Protein AF-A0A623H4P9-F1 (afdb_monomer_lite)

Organism: Campylobacter jejuni (NCBI:txid197)

pLDDT: mean 94.34, std 5.53, range [65.44, 98.25]

Sequence (80 aa):
QLLIELGANVNFITPTSPLDNAKGSRNKKLLKDAGAMTSAQLDKKYNIYWDSEECEKDESYMEKYCKLLNDAIKKAKESE

Radius of gyration: 13.29 Å; chains: 1; bounding box: 30×28×35 Å

Structure (mmCIF, N/CA/C/O backbone):
data_AF-A0A623H4P9-F1
#
_entry.id   AF-A0A623H4P9-F1
#
loop_
_atom_site.group_PDB
_atom_site.id
_atom_site.type_symbol
_atom_site.label_atom_id
_atom_site.label_alt_id
_atom_site.label_comp_id
_atom_site.label_asym_id
_atom_site.label_entity_id
_atom_site.label_seq_id
_atom_site.pdbx_PDB_ins_code
_atom_site.Cartn_x
_atom_site.Cartn_y
_atom_site.Cartn_z
_atom_site.occupancy
_atom_site.B_iso_or_equiv
_atom_site.auth_seq_id
_atom_site.auth_comp_id
_atom_site.auth_asym_id
_atom_site.auth_atom_id
_atom_site.pdbx_PDB_model_num
ATOM 1 N N . GLN A 1 1 ? -8.140 10.246 9.564 1.00 69.06 1 GLN A N 1
ATOM 2 C CA . GLN A 1 1 ? -8.880 9.453 10.563 1.00 69.06 1 GLN A CA 1
ATOM 3 C C . GLN A 1 1 ? -10.271 9.104 10.044 1.00 69.06 1 GLN A C 1
ATOM 5 O O . GLN A 1 1 ? -10.457 7.938 9.750 1.00 69.06 1 GLN A O 1
ATOM 10 N N . LEU 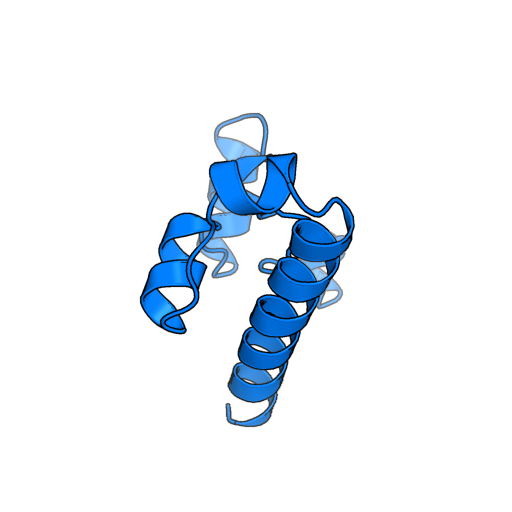A 1 2 ? -11.152 10.077 9.766 1.00 90.94 2 LEU A N 1
ATOM 11 C CA . LEU A 1 2 ? -12.501 9.826 9.220 1.00 90.94 2 LEU A CA 1
ATOM 12 C C . LEU A 1 2 ? -12.545 8.822 8.051 1.00 90.94 2 LEU A C 1
ATOM 14 O O . LEU A 1 2 ? -13.307 7.871 8.088 1.00 90.94 2 LEU A O 1
ATOM 18 N N . LEU A 1 3 ? -11.695 8.985 7.032 1.00 91.94 3 LEU A N 1
ATOM 19 C CA . LEU A 1 3 ? -11.681 8.064 5.885 1.00 91.94 3 LEU A CA 1
ATOM 20 C C . LEU A 1 3 ? -11.374 6.611 6.283 1.00 91.94 3 LEU A C 1
ATOM 22 O O . LEU A 1 3 ? -11.965 5.693 5.731 1.00 91.94 3 LEU A O 1
ATOM 26 N N . ILE A 1 4 ? -10.480 6.404 7.253 1.00 90.50 4 ILE A N 1
ATOM 27 C CA . ILE A 1 4 ? -10.136 5.067 7.757 1.00 90.50 4 ILE A CA 1
ATOM 28 C C . ILE A 1 4 ? -11.356 4.450 8.451 1.00 90.50 4 ILE A C 1
ATOM 30 O O . ILE A 1 4 ? -11.685 3.298 8.198 1.00 90.50 4 ILE A O 1
ATOM 34 N N . GLU A 1 5 ? -12.057 5.236 9.272 1.00 91.00 5 GLU A N 1
ATOM 35 C CA . GLU A 1 5 ? -13.280 4.816 9.974 1.00 91.00 5 GLU A CA 1
ATOM 36 C C . GLU A 1 5 ? -14.425 4.492 8.999 1.00 91.00 5 GLU A C 1
ATOM 38 O O . GLU A 1 5 ? -15.227 3.603 9.263 1.00 91.00 5 GLU A O 1
ATOM 43 N N . LEU A 1 6 ? -14.459 5.150 7.836 1.00 93.50 6 LEU A N 1
ATOM 44 C CA . LEU A 1 6 ? -15.385 4.859 6.736 1.00 93.50 6 LEU A CA 1
ATOM 45 C C . LEU A 1 6 ? -14.955 3.663 5.863 1.00 93.50 6 LEU A C 1
ATOM 47 O O . LEU A 1 6 ? -15.555 3.422 4.817 1.00 93.50 6 LEU A O 1
ATOM 51 N N . GLY A 1 7 ? -13.919 2.918 6.257 1.00 89.94 7 GLY A N 1
ATOM 52 C CA . GLY A 1 7 ? -13.463 1.722 5.547 1.00 89.94 7 GLY A CA 1
ATOM 53 C C . GLY A 1 7 ? -12.542 1.996 4.355 1.00 89.94 7 GLY A C 1
ATOM 54 O O . GLY A 1 7 ? -12.385 1.128 3.493 1.00 89.94 7 GLY A O 1
ATOM 55 N N . ALA A 1 8 ? -11.911 3.175 4.276 1.00 93.25 8 ALA A N 1
ATOM 56 C CA . ALA A 1 8 ? -10.925 3.443 3.232 1.00 93.25 8 ALA A CA 1
ATOM 57 C C . ALA A 1 8 ? -9.786 2.413 3.265 1.00 93.25 8 ALA A C 1
ATOM 59 O O . ALA A 1 8 ? -9.264 2.046 4.321 1.00 93.25 8 ALA A O 1
ATOM 60 N N . ASN A 1 9 ? -9.351 1.975 2.083 1.00 94.75 9 ASN A N 1
ATOM 61 C CA . ASN A 1 9 ? -8.233 1.052 1.973 1.00 94.75 9 ASN A CA 1
ATOM 62 C C . ASN A 1 9 ? -6.905 1.752 2.305 1.00 94.75 9 ASN A C 1
ATOM 64 O O . ASN A 1 9 ? -6.317 2.421 1.459 1.00 94.75 9 ASN A O 1
ATOM 68 N N . VAL A 1 10 ? -6.399 1.537 3.521 1.00 96.50 10 VAL A N 1
ATOM 69 C CA . VAL A 1 10 ? -5.131 2.119 3.999 1.00 96.50 10 VAL A CA 1
ATOM 70 C C . VAL A 1 10 ? -3.879 1.611 3.275 1.00 96.50 10 VAL A C 1
ATOM 72 O O . VAL A 1 10 ? -2.806 2.174 3.469 1.00 96.50 10 VAL A O 1
ATOM 75 N N . ASN A 1 11 ? -4.020 0.584 2.431 1.00 97.38 11 ASN A N 1
ATOM 76 C CA . ASN A 1 11 ? -2.950 -0.011 1.631 1.00 97.38 11 ASN A CA 1
ATOM 77 C C . ASN A 1 11 ? -3.135 0.210 0.118 1.00 97.38 11 ASN A C 1
ATOM 79 O O . ASN A 1 11 ? -2.486 -0.467 -0.666 1.00 97.38 11 ASN A O 1
ATOM 83 N N . PHE A 1 12 ? -4.025 1.109 -0.320 1.00 96.81 12 PHE A N 1
ATOM 84 C CA . PHE A 1 12 ? -4.208 1.376 -1.754 1.00 96.81 12 PHE A CA 1
ATOM 85 C C . PHE A 1 12 ? -2.948 1.988 -2.382 1.00 96.81 12 PHE A C 1
ATOM 87 O O . PHE A 1 12 ? -2.430 2.979 -1.874 1.00 96.81 12 PHE A O 1
ATOM 94 N N . ILE 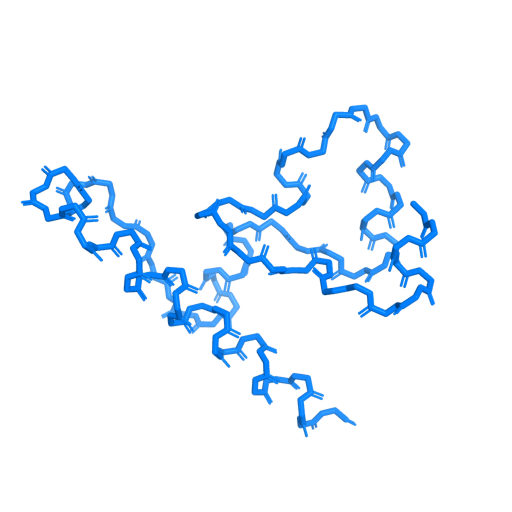A 1 13 ? -2.473 1.419 -3.488 1.00 97.12 13 ILE A N 1
ATOM 95 C CA . ILE A 1 13 ? -1.198 1.785 -4.107 1.00 97.12 13 ILE A CA 1
ATOM 96 C C . ILE A 1 13 ? -1.388 2.753 -5.270 1.00 97.12 13 ILE A C 1
ATOM 98 O O . ILE A 1 13 ? -2.125 2.465 -6.215 1.00 97.12 13 ILE A O 1
ATOM 102 N N . THR A 1 14 ? -0.645 3.860 -5.208 1.00 93.12 14 THR A N 1
ATOM 103 C CA . THR A 1 14 ? -0.390 4.774 -6.325 1.00 93.12 14 THR A CA 1
ATOM 104 C C . THR A 1 14 ? 1.099 5.114 -6.370 1.00 93.12 14 THR A C 1
ATOM 106 O O . THR A 1 14 ? 1.525 6.111 -5.780 1.00 93.12 14 THR A O 1
ATOM 109 N N . PRO A 1 15 ? 1.882 4.405 -7.191 1.00 89.81 15 PRO A N 1
ATOM 110 C CA . PRO A 1 15 ? 3.007 3.491 -6.829 1.00 89.81 15 PRO A CA 1
ATOM 111 C C . PRO A 1 15 ? 3.557 3.466 -5.386 1.00 89.81 15 PRO A C 1
ATOM 113 O O . PRO A 1 15 ? 4.172 2.489 -4.979 1.00 89.81 15 PRO A O 1
ATOM 116 N N . THR A 1 16 ? 3.352 4.504 -4.586 1.00 95.12 16 THR A N 1
ATOM 117 C CA . THR A 1 16 ? 3.659 4.559 -3.158 1.00 95.12 16 THR A CA 1
ATOM 118 C C . THR A 1 16 ? 2.398 4.326 -2.323 1.00 95.12 16 THR A C 1
ATOM 120 O O . THR A 1 16 ? 1.272 4.551 -2.778 1.00 95.12 16 THR A O 1
ATOM 123 N N . SER A 1 17 ? 2.572 3.852 -1.087 1.00 97.44 17 SER A N 1
ATOM 124 C CA . SER A 1 17 ? 1.454 3.632 -0.162 1.00 97.44 17 SER A CA 1
ATOM 125 C C . SER A 1 17 ? 1.050 4.925 0.570 1.00 97.44 17 SER A C 1
ATOM 127 O O . SER A 1 17 ? 1.853 5.861 0.694 1.00 97.44 17 SER A O 1
ATOM 129 N N . PRO A 1 18 ? -0.154 4.983 1.173 1.00 98.00 18 PRO A N 1
ATOM 130 C CA . PRO A 1 18 ? -0.537 6.083 2.051 1.00 98.00 18 PRO A CA 1
ATOM 131 C C . PRO A 1 18 ? 0.430 6.262 3.229 1.00 98.00 18 PRO A C 1
ATOM 133 O O . PRO A 1 18 ? 0.651 7.391 3.668 1.00 98.00 18 PRO A O 1
ATOM 136 N N . LEU A 1 19 ? 1.033 5.173 3.729 1.00 98.25 19 LEU A N 1
ATOM 137 C CA . LEU A 1 19 ? 2.005 5.224 4.824 1.00 98.25 19 LEU A CA 1
ATOM 138 C C . LEU A 1 19 ? 3.343 5.840 4.394 1.00 98.25 19 LEU A C 1
ATOM 140 O O . LEU A 1 19 ? 3.939 6.581 5.180 1.00 98.25 19 LEU A O 1
ATOM 144 N N . ASP A 1 20 ? 3.783 5.587 3.160 1.00 97.88 20 ASP A N 1
ATOM 145 C CA . ASP A 1 20 ? 4.992 6.203 2.594 1.00 97.88 20 ASP A CA 1
ATOM 146 C C . ASP A 1 20 ? 4.825 7.723 2.478 1.00 97.88 20 ASP A C 1
ATOM 148 O O . ASP A 1 20 ? 5.698 8.490 2.890 1.00 97.88 20 ASP A O 1
ATOM 152 N N . ASN A 1 21 ? 3.654 8.163 2.007 1.00 97.44 21 ASN A N 1
ATOM 153 C CA . ASN A 1 21 ? 3.344 9.577 1.785 1.00 97.44 21 ASN A CA 1
ATOM 154 C C . ASN A 1 21 ? 2.927 10.338 3.055 1.00 97.44 21 ASN A C 1
ATOM 156 O O . ASN A 1 21 ? 2.814 11.569 3.045 1.00 97.44 21 ASN A O 1
ATOM 160 N N . ALA A 1 22 ? 2.678 9.639 4.164 1.00 97.06 22 ALA A N 1
ATOM 161 C CA . ALA A 1 22 ? 2.165 10.248 5.381 1.00 97.06 22 ALA A CA 1
ATOM 162 C C . ALA A 1 22 ? 3.159 11.244 5.997 1.00 97.06 22 ALA A C 1
ATOM 164 O O . ALA A 1 22 ? 4.244 10.888 6.467 1.00 97.06 22 ALA A O 1
ATOM 165 N N . LYS A 1 23 ? 2.749 12.512 6.082 1.00 96.31 23 LYS A N 1
ATOM 166 C CA . LYS A 1 23 ? 3.513 13.568 6.758 1.00 96.31 23 LYS A CA 1
ATOM 167 C C . LYS A 1 23 ? 3.180 13.615 8.250 1.00 96.31 23 LYS A C 1
ATOM 169 O O . LYS A 1 23 ? 2.010 13.646 8.628 1.00 96.31 23 LYS A O 1
ATOM 174 N N . GLY A 1 24 ? 4.216 13.680 9.087 1.00 96.88 24 GLY A N 1
ATOM 175 C CA . GLY A 1 24 ? 4.101 13.802 10.544 1.00 96.88 24 GLY A CA 1
ATOM 176 C C . GLY A 1 24 ? 3.900 12.473 11.284 1.00 96.88 24 GLY A C 1
ATOM 177 O O . GLY A 1 24 ? 3.299 11.525 10.778 1.00 96.88 24 GLY A O 1
ATOM 178 N N . SER A 1 25 ? 4.404 12.407 12.520 1.00 97.00 25 SER A N 1
ATOM 179 C CA . SER A 1 25 ? 4.389 11.195 13.355 1.00 97.00 25 SER A CA 1
ATOM 180 C C . SER A 1 25 ? 2.974 10.728 13.701 1.00 97.00 25 SER A C 1
ATOM 182 O O . SER A 1 25 ? 2.696 9.532 13.651 1.00 97.00 25 SER A O 1
ATOM 184 N N . ARG A 1 26 ? 2.060 11.666 13.983 1.00 96.94 26 ARG A N 1
ATOM 185 C CA . ARG A 1 26 ? 0.655 11.367 14.297 1.00 96.94 26 ARG A CA 1
ATOM 186 C C . ARG A 1 26 ? -0.050 10.637 13.152 1.00 96.94 26 ARG A C 1
ATOM 188 O O . ARG A 1 26 ? -0.708 9.635 13.398 1.00 96.94 26 ARG A O 1
ATOM 195 N N . ASN A 1 27 ? 0.119 11.096 11.912 1.00 96.06 27 ASN A N 1
ATOM 196 C CA . ASN A 1 27 ? -0.529 10.476 10.751 1.00 96.06 27 ASN A CA 1
ATOM 197 C C . ASN A 1 27 ? 0.060 9.099 10.440 1.00 96.06 27 ASN A C 1
ATOM 199 O O . ASN A 1 27 ? -0.689 8.157 10.193 1.00 96.06 27 ASN A O 1
ATOM 203 N N . LYS A 1 28 ? 1.390 8.960 10.526 1.00 97.50 28 LYS A N 1
ATOM 204 C CA . LYS A 1 28 ? 2.056 7.656 10.392 1.00 97.50 28 LYS A CA 1
ATOM 205 C C . LYS A 1 28 ? 1.557 6.662 11.438 1.00 97.50 28 LYS A C 1
ATOM 207 O O . LYS A 1 28 ? 1.320 5.509 11.099 1.00 97.50 28 LYS A O 1
ATOM 212 N N . LYS A 1 29 ? 1.381 7.105 12.687 1.00 97.44 29 LYS A N 1
ATOM 213 C CA . LYS A 1 29 ? 0.827 6.270 13.757 1.00 97.44 29 LYS A CA 1
ATOM 214 C C . LYS A 1 29 ? -0.607 5.836 13.445 1.00 97.44 29 LYS A C 1
ATOM 216 O O . LYS A 1 29 ? -0.862 4.644 13.449 1.00 97.44 29 LYS A O 1
ATOM 221 N N . LEU A 1 30 ? -1.493 6.766 13.077 1.00 96.88 30 LEU A N 1
ATOM 222 C CA . LEU A 1 30 ? -2.884 6.442 12.727 1.00 96.88 30 LEU A CA 1
ATOM 223 C C . LEU A 1 30 ? -2.993 5.404 11.599 1.00 96.88 30 LEU A C 1
ATOM 225 O O . LEU A 1 30 ? -3.839 4.521 11.661 1.00 96.88 30 LEU A O 1
ATOM 229 N N . LEU A 1 31 ? -2.144 5.502 10.574 1.00 97.81 31 LEU A N 1
ATOM 230 C CA . LEU A 1 31 ? -2.122 4.535 9.475 1.00 97.81 31 LEU A CA 1
ATOM 231 C C . LEU A 1 31 ? -1.598 3.168 9.928 1.00 97.81 31 LEU A C 1
ATOM 233 O O . LEU A 1 31 ? -2.213 2.155 9.612 1.00 97.81 31 LEU A O 1
ATOM 237 N N . LYS A 1 32 ? -0.505 3.131 10.700 1.00 97.81 32 LYS A N 1
ATOM 238 C CA . LYS A 1 32 ? 0.037 1.879 11.254 1.00 97.81 32 LYS A CA 1
ATOM 239 C C . LYS A 1 32 ? -0.960 1.175 12.173 1.00 97.81 32 LYS A C 1
ATOM 241 O O . LYS A 1 32 ? -1.143 -0.028 12.036 1.00 97.81 32 LYS A O 1
ATOM 246 N N . ASP A 1 33 ? -1.622 1.925 13.052 1.00 97.12 33 ASP A N 1
ATOM 247 C CA . ASP A 1 33 ? -2.641 1.400 13.969 1.00 97.12 33 ASP A CA 1
ATOM 248 C C . ASP A 1 33 ? -3.841 0.815 13.195 1.00 97.12 33 ASP A C 1
ATOM 250 O O . ASP A 1 33 ? -4.478 -0.126 13.655 1.00 97.12 33 ASP A O 1
ATOM 254 N N . ALA A 1 34 ? -4.104 1.317 11.983 1.00 95.94 34 ALA A N 1
ATOM 255 C CA . ALA A 1 34 ? -5.116 0.797 11.063 1.00 95.94 34 ALA A CA 1
ATOM 256 C C . ALA A 1 34 ? -4.622 -0.344 10.146 1.00 95.94 34 ALA A C 1
ATOM 258 O O . ALA A 1 34 ? -5.335 -0.741 9.226 1.00 95.94 34 ALA A O 1
ATOM 259 N N . GLY A 1 35 ? -3.404 -0.859 10.348 1.00 96.06 35 GLY A N 1
ATOM 260 C CA . GLY A 1 35 ? -2.843 -1.957 9.551 1.00 96.06 35 GLY A CA 1
ATOM 261 C C . GLY A 1 35 ? -2.228 -1.535 8.211 1.00 96.06 35 GLY A C 1
ATOM 262 O O . GLY A 1 35 ? -2.054 -2.373 7.321 1.00 96.06 35 GLY A O 1
ATOM 263 N N . ALA A 1 36 ? -1.897 -0.252 8.038 1.00 97.69 36 ALA A N 1
ATOM 264 C CA . ALA A 1 36 ? -1.169 0.200 6.859 1.00 97.69 36 ALA A CA 1
ATOM 265 C C . ALA A 1 36 ? 0.267 -0.349 6.834 1.00 97.69 36 ALA A C 1
ATOM 267 O O . ALA A 1 36 ? 0.969 -0.369 7.849 1.00 97.69 36 ALA A O 1
ATOM 268 N N . MET A 1 37 ? 0.715 -0.721 5.644 1.00 98.25 37 MET A N 1
ATOM 269 C CA . MET A 1 37 ? 2.064 -1.162 5.315 1.00 98.25 37 MET A CA 1
ATOM 270 C C . MET A 1 37 ? 2.684 -0.188 4.310 1.00 98.25 37 MET A C 1
ATOM 272 O O . MET A 1 37 ? 1.972 0.501 3.579 1.00 98.25 37 MET A O 1
ATOM 276 N N . THR A 1 38 ? 4.014 -0.115 4.272 1.00 98.06 38 THR A N 1
ATOM 277 C CA . THR A 1 38 ? 4.726 0.597 3.202 1.00 98.06 38 THR A CA 1
ATOM 278 C C . THR A 1 38 ? 4.624 -0.173 1.885 1.00 98.06 38 THR A C 1
ATOM 280 O O . THR A 1 38 ? 4.418 -1.389 1.892 1.00 98.06 38 THR A O 1
ATOM 283 N N . SER A 1 39 ? 4.827 0.502 0.752 1.00 97.00 39 SER A N 1
ATOM 284 C CA . SER A 1 39 ? 4.937 -0.136 -0.574 1.00 97.00 39 SER A CA 1
ATOM 285 C C . SER A 1 39 ? 5.944 -1.292 -0.559 1.00 97.00 39 SER A C 1
ATOM 287 O O . SER A 1 39 ? 5.580 -2.418 -0.871 1.00 97.00 39 SER A O 1
ATOM 289 N N . ALA A 1 40 ? 7.149 -1.078 -0.020 1.00 96.38 40 ALA A N 1
ATOM 290 C CA . ALA A 1 40 ? 8.172 -2.124 0.105 1.00 96.38 40 ALA A CA 1
ATOM 291 C C . ALA A 1 40 ? 7.751 -3.333 0.975 1.00 96.38 40 ALA A C 1
ATOM 293 O O . ALA A 1 40 ? 8.172 -4.467 0.737 1.00 96.38 40 ALA A O 1
ATOM 294 N N . GLN A 1 41 ? 6.936 -3.117 2.013 1.00 97.69 41 GLN A N 1
ATOM 295 C CA . GLN A 1 41 ? 6.386 -4.215 2.815 1.00 97.69 41 GLN A CA 1
ATOM 296 C C . GLN A 1 41 ? 5.330 -5.003 2.033 1.00 97.69 41 GLN A C 1
ATOM 298 O O . GLN A 1 41 ? 5.280 -6.228 2.150 1.00 97.69 41 GLN A O 1
ATOM 303 N N . LEU A 1 42 ? 4.504 -4.314 1.243 1.00 97.50 42 LEU A N 1
ATOM 304 C CA . LEU A 1 42 ? 3.471 -4.917 0.400 1.00 97.50 42 LEU A CA 1
ATOM 305 C C . LEU A 1 42 ? 4.095 -5.707 -0.758 1.00 97.50 42 LEU A C 1
ATOM 307 O O . LEU A 1 42 ? 3.722 -6.862 -0.949 1.00 97.50 42 LEU A O 1
ATOM 311 N N . ASP A 1 43 ? 5.099 -5.145 -1.430 1.00 96.62 43 ASP A N 1
ATOM 312 C CA . ASP A 1 43 ? 5.925 -5.815 -2.443 1.00 96.62 43 ASP A CA 1
ATOM 313 C C . ASP A 1 43 ? 6.443 -7.157 -1.932 1.00 96.62 43 ASP A C 1
ATOM 315 O O . ASP A 1 43 ? 6.181 -8.215 -2.508 1.00 96.62 43 ASP A O 1
ATOM 319 N N . LYS A 1 44 ? 7.094 -7.136 -0.763 1.00 97.19 44 LYS A N 1
ATOM 320 C CA . LYS A 1 44 ? 7.609 -8.347 -0.124 1.00 97.19 44 LYS A CA 1
ATOM 321 C C . LYS A 1 44 ? 6.499 -9.327 0.260 1.00 97.19 44 LYS A C 1
ATOM 323 O O . LYS A 1 44 ? 6.680 -10.531 0.105 1.00 97.19 44 LYS A O 1
ATOM 328 N N . LYS A 1 45 ? 5.372 -8.838 0.788 1.00 97.06 45 LYS A N 1
ATOM 329 C CA . LYS A 1 45 ? 4.250 -9.679 1.238 1.00 97.06 45 LYS A CA 1
ATOM 330 C C . LYS A 1 45 ? 3.592 -10.428 0.078 1.00 97.06 45 LYS A C 1
ATOM 332 O O . LYS A 1 45 ? 3.232 -11.588 0.251 1.00 97.06 45 LYS A O 1
ATOM 337 N N . TYR A 1 46 ? 3.435 -9.775 -1.072 1.00 96.69 46 TYR A N 1
ATOM 338 C CA . TYR A 1 46 ? 2.763 -10.345 -2.244 1.00 96.69 46 TYR A CA 1
ATOM 339 C C . TYR A 1 46 ? 3.723 -10.850 -3.322 1.00 96.69 46 TYR A C 1
ATOM 341 O O . TYR A 1 46 ? 3.266 -11.349 -4.347 1.00 96.69 46 TYR A O 1
ATOM 349 N N . ASN A 1 47 ? 5.034 -10.769 -3.076 1.00 96.88 47 ASN A N 1
ATOM 350 C CA . ASN A 1 47 ? 6.081 -11.153 -4.018 1.00 96.88 47 ASN 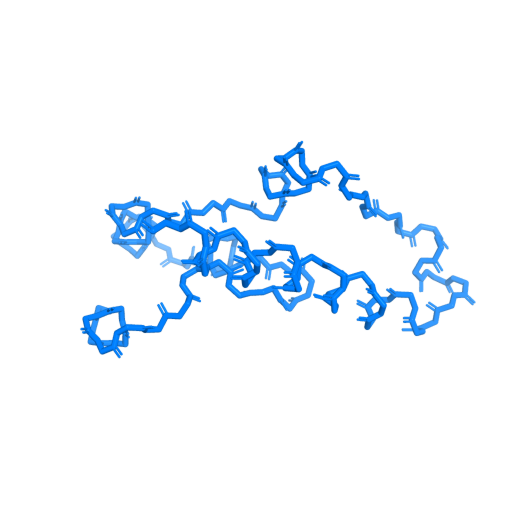A CA 1
ATOM 351 C C . ASN A 1 47 ? 5.938 -10.434 -5.375 1.00 96.88 47 ASN A C 1
ATOM 353 O O . ASN A 1 47 ? 6.028 -11.047 -6.438 1.00 96.88 47 ASN A O 1
ATOM 357 N N . ILE A 1 48 ? 5.678 -9.127 -5.314 1.00 95.25 48 ILE A N 1
ATOM 358 C CA . ILE A 1 48 ? 5.600 -8.214 -6.458 1.00 95.25 48 ILE A CA 1
ATOM 359 C C . ILE A 1 48 ? 6.766 -7.238 -6.323 1.00 95.25 48 ILE A C 1
ATOM 361 O O . ILE A 1 48 ? 7.066 -6.793 -5.220 1.00 95.25 48 ILE A O 1
ATOM 365 N N . TYR A 1 49 ? 7.450 -6.941 -7.424 1.00 90.88 49 TYR A N 1
ATOM 366 C CA . TYR A 1 49 ? 8.659 -6.123 -7.412 1.00 90.88 49 TYR A CA 1
ATOM 367 C C . TYR A 1 49 ? 8.463 -4.849 -8.229 1.00 90.88 49 TYR A C 1
ATOM 369 O O . TYR A 1 49 ? 7.920 -4.907 -9.332 1.00 90.88 49 TYR A O 1
ATOM 377 N N . TRP A 1 50 ? 8.922 -3.727 -7.676 1.00 92.00 50 TRP A N 1
ATOM 378 C CA . TRP A 1 50 ? 9.079 -2.468 -8.390 1.00 92.00 50 TRP A CA 1
ATOM 379 C C . TRP A 1 50 ? 10.461 -2.389 -9.039 1.00 92.00 50 TRP A C 1
ATOM 381 O O . TRP A 1 50 ? 11.477 -2.437 -8.345 1.00 92.00 50 TRP A O 1
ATOM 391 N N . ASP A 1 51 ? 10.483 -2.193 -10.351 1.00 92.62 51 ASP A N 1
ATOM 392 C CA . ASP A 1 51 ? 11.681 -1.969 -11.146 1.00 92.62 51 ASP A CA 1
ATOM 393 C C . ASP A 1 51 ? 11.645 -0.557 -11.746 1.00 92.62 51 ASP A C 1
ATOM 395 O O . ASP A 1 51 ? 10.820 -0.233 -12.605 1.00 92.62 51 ASP A O 1
ATOM 399 N N . SER A 1 52 ? 12.535 0.309 -11.263 1.00 91.75 52 SER A N 1
ATOM 400 C CA . SER A 1 52 ? 12.638 1.681 -11.757 1.00 91.75 52 SER A CA 1
ATOM 401 C C . SER A 1 52 ? 13.165 1.752 -13.187 1.00 91.75 52 SER A C 1
ATOM 403 O O . SER A 1 52 ? 12.736 2.633 -13.925 1.00 91.7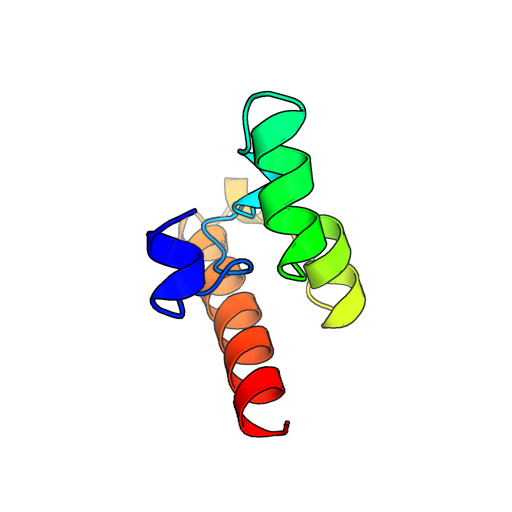5 52 SER A O 1
ATOM 405 N N . GLU A 1 53 ? 14.053 0.840 -13.593 1.00 94.31 53 GLU A N 1
ATOM 406 C CA . GLU A 1 53 ? 14.600 0.838 -14.954 1.00 94.31 53 GLU A CA 1
ATOM 407 C C . GLU A 1 53 ? 13.530 0.434 -15.970 1.00 94.31 53 GLU A C 1
ATOM 409 O O . GLU A 1 53 ? 13.443 1.020 -17.047 1.00 94.31 53 GLU A O 1
ATOM 414 N N . GLU A 1 54 ? 12.681 -0.540 -15.634 1.00 92.94 54 GLU A N 1
ATOM 415 C CA . GLU A 1 54 ? 11.542 -0.904 -16.486 1.00 92.94 54 GLU A CA 1
ATOM 416 C C . GLU A 1 54 ? 10.501 0.216 -16.546 1.00 92.94 54 GLU A C 1
ATOM 418 O O . GLU A 1 54 ? 9.945 0.475 -17.613 1.00 92.94 54 GLU A O 1
ATOM 423 N N . CYS A 1 55 ? 10.291 0.942 -15.444 1.00 92.62 55 CYS A N 1
ATOM 424 C CA . CYS A 1 55 ? 9.418 2.115 -15.436 1.00 92.62 55 CYS A CA 1
ATOM 425 C C . CYS A 1 55 ? 9.922 3.250 -16.339 1.00 92.62 55 CYS A C 1
ATOM 427 O O . CYS A 1 55 ? 9.110 3.961 -16.927 1.00 92.62 55 CYS A O 1
ATOM 429 N N . GLU A 1 56 ? 11.238 3.439 -16.449 1.00 94.25 56 GLU A N 1
ATOM 430 C CA . GLU A 1 56 ? 11.828 4.430 -17.359 1.00 94.25 56 GLU A CA 1
ATOM 431 C C . GLU A 1 56 ? 11.684 4.025 -18.836 1.00 94.25 56 GLU A C 1
ATOM 433 O O . GLU A 1 56 ? 11.585 4.893 -19.704 1.00 94.25 56 GLU A O 1
ATOM 438 N N . LYS A 1 57 ? 11.653 2.719 -19.135 1.00 96.38 57 LYS A N 1
ATOM 439 C CA . LYS A 1 57 ? 11.507 2.184 -20.503 1.00 96.38 57 LYS A CA 1
ATOM 440 C C . LYS A 1 57 ? 10.051 2.096 -20.968 1.00 96.38 57 LYS A C 1
ATOM 442 O O . LYS A 1 57 ? 9.789 2.241 -22.160 1.00 96.38 57 LYS A O 1
ATOM 447 N N . ASP A 1 58 ? 9.123 1.814 -20.056 1.00 94.88 58 ASP A N 1
ATOM 448 C CA . ASP A 1 58 ? 7.695 1.635 -20.329 1.00 94.88 58 ASP A CA 1
ATOM 449 C C . ASP A 1 58 ? 6.865 2.425 -19.309 1.00 94.88 58 ASP A C 1
ATOM 451 O O . ASP A 1 58 ? 6.659 1.985 -18.180 1.00 94.88 58 ASP A O 1
ATOM 455 N N . GLU A 1 59 ? 6.308 3.565 -19.725 1.00 88.62 59 GLU A N 1
ATOM 456 C CA . GLU A 1 59 ? 5.441 4.390 -18.870 1.00 88.62 59 GLU A CA 1
ATOM 457 C C . GLU A 1 59 ? 4.212 3.615 -18.346 1.00 88.62 59 GLU A C 1
ATOM 459 O O . GLU A 1 59 ? 3.690 3.918 -17.270 1.00 88.62 59 GLU A O 1
ATOM 464 N N . SER A 1 60 ? 3.768 2.564 -19.053 1.00 95.12 60 SER A N 1
ATOM 465 C CA . SER A 1 60 ? 2.657 1.709 -18.611 1.00 95.12 60 SER A CA 1
ATOM 466 C C . SER A 1 60 ? 3.050 0.711 -17.516 1.00 95.12 60 SER A C 1
ATOM 468 O O . SER A 1 60 ? 2.172 0.129 -16.870 1.00 95.12 60 SER A O 1
ATOM 470 N N . TYR A 1 61 ? 4.350 0.516 -17.262 1.00 95.69 61 TYR A N 1
ATOM 471 C CA . TYR A 1 61 ? 4.853 -0.348 -16.194 1.00 95.69 61 TYR A CA 1
ATOM 472 C C . TYR A 1 61 ? 4.298 0.073 -14.832 1.00 95.69 61 TYR A C 1
ATOM 474 O O . TYR A 1 61 ? 3.828 -0.773 -14.070 1.00 95.69 61 TYR A O 1
ATOM 482 N N . MET A 1 62 ? 4.268 1.383 -14.555 1.00 94.94 62 MET A N 1
ATOM 483 C CA . MET A 1 62 ? 3.735 1.909 -13.298 1.00 94.94 62 MET A CA 1
ATOM 484 C C . MET A 1 62 ? 2.269 1.510 -13.100 1.00 94.94 62 MET A C 1
ATOM 486 O O . MET A 1 62 ? 1.891 1.061 -12.015 1.00 94.94 62 MET A O 1
ATOM 490 N N . GLU A 1 63 ? 1.444 1.642 -14.139 1.00 95.81 63 GLU A N 1
ATOM 491 C CA . GLU A 1 63 ? 0.027 1.278 -14.081 1.00 95.81 63 GLU A CA 1
ATOM 492 C C . GLU A 1 63 ? -0.150 -0.231 -13.862 1.00 95.81 63 GLU A C 1
ATOM 494 O O . GLU A 1 63 ? -0.922 -0.647 -12.992 1.00 95.81 63 GLU A O 1
ATOM 499 N N . LYS A 1 64 ? 0.614 -1.058 -14.591 1.00 96.69 64 LYS A N 1
ATOM 500 C CA . LYS A 1 64 ? 0.607 -2.524 -14.447 1.00 96.69 64 LYS A CA 1
ATOM 501 C C . LYS A 1 64 ? 1.005 -2.950 -13.033 1.00 96.69 64 LYS A C 1
ATOM 503 O O . LYS A 1 64 ? 0.309 -3.773 -12.438 1.00 96.69 64 LYS A O 1
ATOM 508 N N . TYR A 1 65 ? 2.073 -2.368 -12.486 1.00 96.31 65 TYR A N 1
ATOM 509 C CA . TYR A 1 65 ? 2.534 -2.612 -11.118 1.00 96.31 65 TYR A CA 1
ATOM 510 C C . TYR A 1 65 ? 1.453 -2.248 -10.092 1.00 96.31 65 TYR A C 1
ATOM 512 O O . TYR A 1 65 ? 1.071 -3.085 -9.270 1.00 96.31 65 TYR A O 1
ATOM 520 N N . CYS A 1 66 ? 0.895 -1.033 -10.177 1.00 96.69 66 CYS A N 1
ATOM 521 C CA . CYS A 1 66 ? -0.134 -0.574 -9.240 1.00 96.69 66 CYS A CA 1
ATOM 522 C C . CYS A 1 66 ? -1.373 -1.469 -9.285 1.00 96.69 66 CYS A C 1
ATOM 524 O O . CYS A 1 66 ? -1.933 -1.803 -8.240 1.00 96.69 66 CYS A O 1
ATOM 526 N N . LYS A 1 67 ? -1.805 -1.869 -10.486 1.00 97.62 67 LYS A N 1
ATOM 527 C CA . LYS A 1 67 ? -2.943 -2.770 -10.664 1.00 97.62 67 LYS A CA 1
ATOM 528 C C . LYS A 1 67 ? -2.674 -4.134 -10.032 1.00 97.62 67 LYS A C 1
ATOM 530 O O . LYS A 1 67 ? -3.474 -4.583 -9.218 1.00 97.62 67 LYS A O 1
ATOM 535 N N . LEU A 1 68 ? -1.532 -4.747 -10.348 1.00 97.2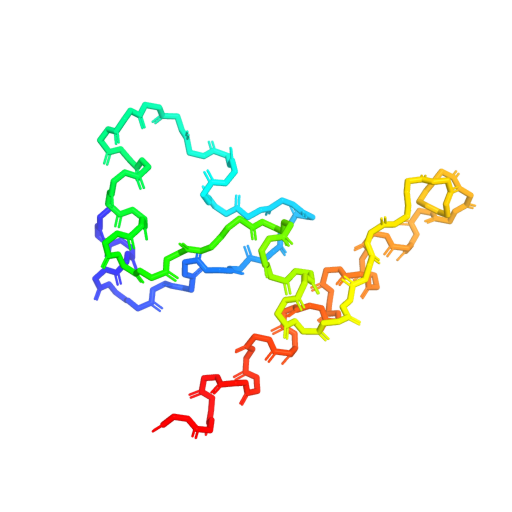5 68 LEU A N 1
ATOM 536 C CA . LEU A 1 68 ? -1.156 -6.067 -9.838 1.00 97.25 68 LEU A CA 1
ATOM 537 C C . LEU A 1 68 ? -1.131 -6.098 -8.303 1.00 97.25 68 LEU A C 1
ATOM 539 O O . LEU A 1 68 ? -1.685 -7.009 -7.686 1.00 97.25 68 LEU A O 1
ATOM 543 N N . LEU A 1 69 ? -0.527 -5.081 -7.684 1.00 97.19 69 LEU A N 1
ATOM 544 C CA . LEU A 1 69 ? -0.408 -5.008 -6.232 1.00 97.19 69 LEU A CA 1
ATOM 545 C C . LEU A 1 69 ? -1.754 -4.718 -5.552 1.00 97.19 69 LEU A C 1
ATOM 547 O O . LEU A 1 69 ? -2.087 -5.358 -4.553 1.00 97.19 69 LEU A O 1
ATOM 551 N N . ASN A 1 70 ? -2.571 -3.818 -6.108 1.00 97.88 70 ASN A N 1
ATOM 552 C CA . ASN A 1 70 ? -3.914 -3.550 -5.586 1.00 97.88 70 ASN A CA 1
ATOM 553 C C . ASN A 1 70 ? -4.852 -4.761 -5.718 1.00 97.88 70 ASN A C 1
ATOM 555 O O . ASN A 1 70 ? -5.624 -5.023 -4.794 1.00 97.88 70 ASN A O 1
ATOM 559 N N . ASP A 1 71 ? -4.764 -5.523 -6.811 1.00 97.62 71 ASP A N 1
ATOM 560 C CA . ASP A 1 71 ? -5.544 -6.751 -7.002 1.00 97.62 71 ASP A CA 1
ATOM 561 C C . ASP A 1 71 ? -5.159 -7.816 -5.961 1.00 97.62 71 ASP A C 1
ATOM 563 O O . ASP A 1 71 ? -6.037 -8.433 -5.351 1.00 97.62 71 ASP A O 1
ATOM 567 N N . ALA A 1 72 ? -3.861 -7.983 -5.678 1.00 97.00 72 ALA A N 1
ATOM 568 C CA . ALA A 1 72 ? -3.382 -8.879 -4.623 1.00 97.00 72 ALA A CA 1
ATOM 569 C C . ALA A 1 72 ? -3.889 -8.461 -3.229 1.00 97.00 72 ALA A C 1
ATOM 571 O O . ALA A 1 72 ? -4.362 -9.299 -2.457 1.00 97.00 72 ALA A O 1
ATOM 572 N N . ILE A 1 73 ? -3.861 -7.158 -2.926 1.00 95.88 73 ILE A N 1
ATOM 573 C CA . ILE A 1 73 ? -4.380 -6.593 -1.671 1.00 95.88 73 ILE A CA 1
ATOM 574 C C . ILE A 1 73 ? -5.889 -6.813 -1.541 1.00 95.88 73 ILE A C 1
ATOM 576 O O . ILE A 1 73 ? -6.364 -7.186 -0.468 1.00 95.88 73 ILE A O 1
ATOM 580 N N . LYS A 1 74 ? -6.650 -6.589 -2.618 1.00 95.31 74 LYS A N 1
ATOM 581 C CA . LYS A 1 74 ? -8.102 -6.792 -2.636 1.00 95.31 74 LYS A CA 1
ATOM 582 C C . LYS A 1 74 ? -8.451 -8.259 -2.392 1.00 95.31 74 LYS A C 1
ATOM 584 O O . LYS A 1 74 ? -9.256 -8.547 -1.513 1.00 95.31 74 LYS A O 1
ATOM 589 N N . LYS A 1 75 ? -7.788 -9.174 -3.103 1.00 94.88 75 LYS A N 1
ATOM 590 C CA . LYS A 1 75 ? -8.008 -10.618 -2.964 1.00 94.88 75 LYS A CA 1
ATOM 591 C C . LYS A 1 75 ? -7.716 -11.118 -1.547 1.00 94.88 75 LYS A C 1
ATOM 593 O O . LYS A 1 75 ? -8.441 -11.968 -1.038 1.00 94.88 75 LYS A O 1
ATOM 598 N N . ALA A 1 76 ? -6.674 -10.585 -0.904 1.00 91.12 76 ALA A N 1
ATOM 599 C CA . ALA A 1 76 ? -6.352 -10.924 0.480 1.00 91.12 76 ALA A CA 1
ATOM 600 C C . ALA A 1 76 ? -7.467 -10.504 1.452 1.00 91.12 76 ALA A C 1
ATOM 602 O O . ALA A 1 76 ? -7.823 -11.294 2.316 1.00 91.12 76 ALA A O 1
ATOM 603 N N . LYS A 1 77 ? -8.059 -9.315 1.270 1.00 84.94 77 LYS A N 1
ATOM 604 C CA . LYS A 1 77 ? -9.185 -8.840 2.096 1.00 84.94 77 LYS A CA 1
ATOM 605 C C . LYS A 1 77 ? -10.475 -9.630 1.896 1.00 84.94 77 LYS A C 1
ATOM 607 O O . LYS A 1 77 ? -11.247 -9.761 2.827 1.00 84.94 77 LYS A O 1
ATOM 612 N N . GLU A 1 78 ? -10.730 -10.120 0.686 1.00 85.69 78 GLU A N 1
ATOM 613 C CA . GLU A 1 78 ? -11.905 -10.961 0.398 1.00 85.69 78 GLU A CA 1
ATOM 614 C C . GLU A 1 78 ? -11.778 -12.378 0.981 1.00 85.69 78 GLU A C 1
ATOM 616 O O . GLU A 1 78 ? -12.758 -13.117 1.013 1.00 85.69 78 GLU A O 1
ATOM 621 N N . SER A 1 79 ? -10.571 -12.764 1.405 1.00 78.06 79 SER A N 1
ATOM 622 C CA . SER A 1 79 ? -10.276 -14.076 1.991 1.00 78.06 79 SER A CA 1
ATOM 623 C C . SER A 1 79 ? -10.203 -14.053 3.527 1.00 78.06 79 SER A C 1
ATOM 625 O O . SER A 1 79 ? -9.949 -15.103 4.119 1.00 78.06 79 SER A O 1
ATOM 627 N N . GLU A 1 80 ? -10.371 -12.880 4.151 1.00 65.44 80 GLU A N 1
ATOM 628 C CA . GLU A 1 80 ? -10.484 -12.674 5.608 1.00 65.44 80 GLU A CA 1
ATOM 629 C C . GLU A 1 80 ? -11.946 -12.773 6.065 1.00 65.44 80 GLU A C 1
ATOM 631 O O . GLU A 1 80 ? -12.172 -13.377 7.139 1.00 65.44 80 GLU A O 1
#

Secondary structure (DSSP, 8-state):
-HHHHTT--TT--B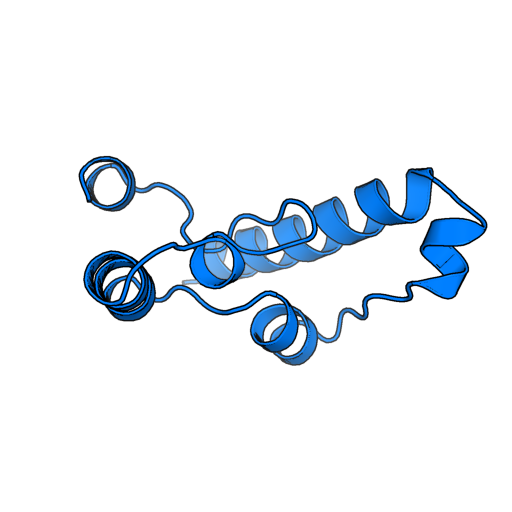SB-HHHH--SHHHHHHHHHTT---HHHHHHHHT----HHHHHH-THHHHHHHHHHHHHHHHHHHT-

Foldseek 3Di:
DVCLVVVNDQQQCQVWGPLVVDPDPVRNVVSVVSVHDTSVVLCVVQVNDDDVVVCVVDVCVSVVSSVVSVVSVVVVVVVD